Protein 5TZP (pdb70)

Sequence (160 aa):
MKDETYYIALNMIQNYIIEYNTNKPRKSFVIDSSISYDVLKAACKSVIKTNYNEFDIIISRNIDFNVIVTQVLEDKINWGRIITIIAFCAYYSSKKKVKKQDTSPQYYDGIIISEAITDAILSKYRSWFIDQDYWNGIRIYKNISSAIQVGHHQLLALIGDEFNRAY

Secondary structure (DSSP, 8-state):
--SHHHHHHHHHHHHHHHHHHH----GGGSS-HHHHHHHHHHHHHHHHHHHHHHHHHHTSS--HHHHHHHHTSS---HHHHHHHHHHHHHHHHHH--SSS----HHHHHHHHHHHHHHHHHHHHHHTTGGGGGGGG--/--TTS-HHHHHHHHHHHHHHH-

Foldseek 3Di:
DCDPLLCLQLQLLLLLLVCLQPVDDRLVVHDCSLLSVLLNVLLVVLCVVCVVVLVVVLVDPDDLLVVLLVLLVPHDDLNSLSNSSSSLSSQLNVPQDPPDRGSPSPVSSSSNSCSCCVPPVVVCVVCVHSVVSCVSVD/DDPPQDPVNVVVVV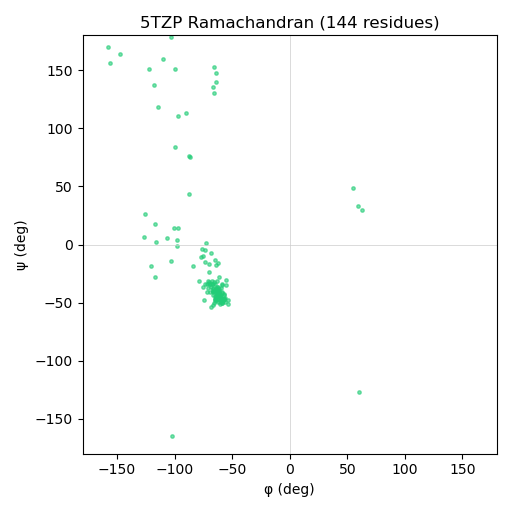VVVVVVVD

Organism: Fowlpox virus (strain NVSL) (NCBI:txid928301)

Radius of gyration: 14.65 Å; Cα contacts (8 Å, |Δi|>4): 174; chains: 2; bounding box: 41×35×42 Å

GO terms:
  GO:0033650 host cell mitochondrion (C, EXP)

Structure (mmCIF, N/CA/C/O backbone):
data_5TZP
#
_entry.id   5TZP
#
_cell.length_a   47.848
_cell.length_b   47.848
_cell.length_c   74.303
_cell.angle_alpha   90.00
_cell.angle_beta   90.00
_cell.angle_gamma   90.00
#
_symmetry.space_group_name_H-M   'P 43'
#
loop_
_entity.id
_entity.type
_entity.pdbx_description
1 polymer 'Bcl-2-like protein FPV039'
2 polymer Bik
3 non-polymer 1,2-ETHANEDIOL
4 non-polymer 'SULFATE ION'
5 water water
#
loop_
_atom_site.group_PDB
_atom_site.id
_atom_site.type_symbol
_atom_site.label_atom_id
_atom_site.label_alt_id
_atom_site.label_comp_id
_atom_site.label_asym_id
_atom_site.label_entity_id
_atom_site.label_seq_id
_atom_site.pdbx_PDB_ins_code
_atom_site.Cartn_x
_atom_site.Cartn_y
_atom_site.Cartn_z
_atom_site.occupancy
_atom_site.B_iso_or_equiv
_atom_site.auth_seq_id
_atom_site.auth_comp_id
_atom_site.auth_asym_id
_atom_site.auth_atom_id
_atom_site.pdbx_PDB_model_num
ATOM 1 N N . MET A 1 11 ? 5.795 5.202 3.156 1.00 52.77 6 MET A N 1
ATOM 2 C CA . MET A 1 11 ? 5.127 4.483 2.061 1.00 50.91 6 MET A CA 1
ATOM 3 C C . MET A 1 11 ? 3.999 5.267 1.378 1.00 46.55 6 MET A C 1
ATOM 4 O O . MET A 1 11 ? 3.638 6.403 1.780 1.00 47.53 6 MET A O 1
ATOM 17 N N . LYS A 1 12 ? 3.447 4.655 0.326 1.00 47.80 7 LYS A N 1
ATOM 18 C CA . LYS A 1 12 ? 2.380 5.278 -0.463 1.00 42.34 7 LYS A CA 1
ATOM 19 C C . LYS A 1 12 ? 1.033 4.927 0.182 1.00 36.61 7 LYS A C 1
ATOM 20 O O . LYS A 1 12 ? 0.277 4.067 -0.275 1.00 47.14 7 LYS A O 1
ATOM 39 N N . ASP A 1 13 ? 0.749 5.602 1.293 1.00 28.93 8 ASP A N 1
ATOM 40 C CA . ASP A 1 13 ? -0.482 5.439 2.031 1.00 26.26 8 ASP A CA 1
ATOM 41 C C . ASP A 1 13 ? -1.422 6.611 1.716 1.00 28.43 8 ASP A C 1
ATOM 42 O O . ASP A 1 13 ? -1.244 7.324 0.715 1.00 23.73 8 ASP A O 1
ATOM 51 N N . GLU A 1 14 ? -2.466 6.780 2.535 1.00 22.47 9 GLU A N 1
ATOM 52 C CA . GLU A 1 14 ? -3.455 7.801 2.282 1.00 21.03 9 GLU A CA 1
ATOM 53 C C . GLU A 1 14 ? -2.822 9.177 2.340 1.00 20.12 9 GLU A C 1
ATOM 54 O O . GLU A 1 14 ? -3.141 10.044 1.547 1.00 20.40 9 GLU A O 1
ATOM 66 N N . THR A 1 15 ? -1.952 9.391 3.305 1.00 19.96 10 THR A N 1
ATOM 67 C CA . THR A 1 15 ? -1.299 10.680 3.439 1.00 17.76 10 THR A CA 1
ATOM 68 C C . THR A 1 15 ? -0.500 11.005 2.180 1.00 16.03 10 THR A C 1
ATOM 69 O O . THR A 1 15 ? -0.528 12.124 1.671 1.00 15.07 10 THR A O 1
ATOM 80 N N . TYR A 1 16 ? 0.263 10.015 1.689 1.00 17.31 11 TYR A N 1
ATOM 81 C CA . TYR A 1 16 ? 1.004 10.195 0.458 1.00 15.86 11 TYR A CA 1
ATOM 82 C C . TYR A 1 16 ? 0.114 10.645 -0.675 1.00 14.89 11 TYR A C 1
ATOM 83 O O . TYR A 1 16 ? 0.456 11.587 -1.399 1.00 13.90 11 TYR A O 1
ATOM 101 N N . TYR A 1 17 ? -1.045 9.988 -0.879 1.00 17.13 12 TYR A N 1
ATOM 102 C CA . TYR A 1 17 ? -1.925 10.380 -1.979 1.00 15.15 12 TYR A CA 1
ATOM 103 C C . TYR A 1 17 ? -2.608 11.689 -1.745 1.00 14.96 12 TYR A C 1
ATOM 104 O O . TYR A 1 17 ? -2.831 12.410 -2.694 1.00 15.16 12 TYR A O 1
ATOM 122 N N . ILE A 1 18 ? -2.901 12.043 -0.491 1.00 14.02 13 ILE A N 1
ATOM 123 C CA . ILE A 1 18 ? -3.463 13.378 -0.222 1.00 13.24 13 ILE A CA 1
ATOM 124 C C . ILE A 1 18 ? -2.482 14.469 -0.660 1.00 11.88 13 ILE A C 1
ATOM 125 O O . ILE A 1 18 ? -2.839 15.466 -1.319 1.00 11.41 13 ILE A O 1
ATOM 141 N N . ALA A 1 19 ? -1.193 14.254 -0.376 1.00 12.70 14 ALA A N 1
ATOM 142 C CA . ALA A 1 19 ? -0.175 15.207 -0.845 1.00 10.89 14 ALA A CA 1
ATOM 143 C C . ALA A 1 19 ? -0.022 15.183 -2.362 1.00 12.06 14 ALA A C 1
ATOM 144 O O . ALA A 1 19 ? -0.065 16.217 -3.038 1.00 11.48 14 ALA A O 1
ATOM 151 N N . LEU A 1 20 ? 0.222 13.988 -2.910 1.00 12.35 15 LEU A N 1
ATOM 152 C CA . LEU A 1 20 ? 0.517 13.858 -4.337 1.00 12.78 15 LEU A CA 1
ATOM 153 C C . LEU A 1 20 ? -0.617 14.379 -5.191 1.00 11.17 15 LEU A C 1
ATOM 154 O O . LEU A 1 20 ? -0.393 15.056 -6.162 1.00 11.86 15 LEU A O 1
ATOM 170 N N . ASN A 1 21 ? -1.857 14.001 -4.870 1.00 11.14 16 ASN A N 1
ATOM 171 C CA . ASN A 1 21 ? -2.980 14.348 -5.748 1.00 14.28 16 ASN A CA 1
ATOM 172 C C . ASN A 1 21 ? -3.173 15.863 -5.854 1.00 11.11 16 ASN A C 1
ATOM 173 O O . ASN A 1 21 ? -3.512 16.366 -6.905 1.00 12.37 16 ASN A O 1
ATOM 184 N N . MET A 1 22 ? -2.959 16.605 -4.759 1.00 10.72 17 MET A N 1
ATOM 185 C CA . MET A 1 22 ? -3.042 18.058 -4.800 1.00 10.16 17 MET A CA 1
ATOM 186 C C . MET A 1 22 ? -1.951 18.649 -5.662 1.00 10.94 17 MET A C 1
ATOM 187 O O . MET A 1 22 ? -2.205 19.461 -6.551 1.00 10.37 17 MET A O 1
ATOM 201 N N . ILE A 1 23 ? -0.710 18.240 -5.424 1.00 10.05 18 ILE A N 1
ATOM 202 C CA . ILE A 1 23 ? 0.425 18.795 -6.151 1.00 9.82 18 ILE A CA 1
ATOM 203 C C . ILE A 1 23 ? 0.319 18.494 -7.645 1.00 9.43 18 ILE A C 1
ATOM 204 O O . ILE A 1 23 ? 0.492 19.380 -8.502 1.00 10.60 18 ILE A O 1
ATOM 220 N N . GLN A 1 24 ? 0.076 17.232 -7.986 1.00 10.12 19 GLN A N 1
ATOM 221 C CA . GLN A 1 24 ? 0.062 16.832 -9.396 1.00 9.88 19 GLN A CA 1
ATOM 222 C C . GLN A 1 24 ? -1.094 17.472 -10.147 1.00 10.22 19 GLN A C 1
ATOM 223 O O . GLN A 1 24 ? -0.919 17.965 -11.264 1.00 10.76 19 GLN A O 1
ATOM 237 N N . ASN A 1 25 ? -2.290 17.574 -9.529 1.00 10.98 20 ASN A N 1
ATOM 238 C CA . ASN A 1 25 ? -3.392 18.280 -10.202 1.00 11.90 20 ASN A CA 1
ATOM 239 C C . ASN A 1 25 ? -3.036 19.742 -10.441 1.00 10.70 20 ASN A C 1
ATOM 240 O O . ASN A 1 25 ? -3.368 20.263 -11.513 1.00 11.05 20 ASN A O 1
ATOM 251 N N . TYR A 1 26 ? -2.393 20.440 -9.486 1.00 10.18 21 TYR A N 1
ATOM 252 C CA . TYR A 1 26 ? -2.006 21.832 -9.725 1.00 9.73 21 TYR A CA 1
ATOM 253 C C . TYR A 1 26 ? -1.043 21.910 -10.908 1.00 9.65 21 TYR A C 1
ATOM 254 O O . TYR A 1 26 ? -1.198 22.747 -11.805 1.00 9.98 21 TYR A O 1
ATOM 272 N N . ILE A 1 27 ? -0.027 21.043 -10.945 1.00 8.66 22 ILE A N 1
ATOM 273 C CA . ILE A 1 27 ? 0.961 21.118 -12.019 1.00 9.58 22 ILE A CA 1
ATOM 274 C C . ILE A 1 27 ? 0.281 20.827 -13.355 1.00 10.66 22 ILE A C 1
ATOM 275 O O . ILE A 1 27 ? 0.545 21.493 -14.374 1.00 10.45 22 ILE A O 1
ATOM 291 N N . ILE A 1 28 ? -0.664 19.883 -13.398 1.00 10.78 23 ILE A N 1
ATOM 292 C CA . ILE A 1 28 ? -1.447 19.644 -14.624 1.00 10.77 23 ILE A CA 1
ATOM 293 C C . ILE A 1 28 ? -2.221 20.902 -15.030 1.00 11.28 23 ILE A C 1
ATOM 294 O O . ILE A 1 28 ? -2.224 21.266 -16.213 1.00 11.95 23 ILE A O 1
ATOM 310 N N . GLU A 1 29 ? -2.887 21.549 -14.088 1.00 10.46 24 GLU A N 1
ATOM 311 C CA . GLU A 1 29 ? -3.622 22.764 -14.416 1.00 10.71 24 GLU A CA 1
ATOM 312 C C . GLU A 1 29 ? -2.691 23.846 -14.981 1.00 10.19 24 GLU A C 1
ATOM 313 O O . GLU A 1 29 ? -2.997 24.518 -15.984 1.00 11.15 24 GLU A O 1
ATOM 325 N N . TYR A 1 30 ? -1.557 24.043 -14.337 1.00 10.73 25 TYR A N 1
ATOM 326 C CA . TYR A 1 30 ? -0.608 25.069 -14.759 1.00 10.15 25 TYR A CA 1
ATOM 327 C C . TYR A 1 30 ? -0.160 24.806 -16.185 1.00 11.90 25 TYR A C 1
ATOM 328 O O . TYR A 1 30 ? -0.044 25.732 -16.998 1.00 11.74 25 TYR A O 1
ATOM 346 N N . ASN A 1 31 ? 0.108 23.536 -16.524 1.00 11.45 26 ASN A N 1
ATOM 347 C CA . ASN A 1 31 ? 0.621 23.188 -17.844 1.00 12.84 26 ASN A CA 1
ATOM 348 C C . ASN A 1 31 ? -0.428 23.241 -18.905 1.00 13.87 26 ASN A C 1
ATOM 349 O O . ASN A 1 31 ? -0.148 23.585 -20.105 1.00 18.87 26 ASN A O 1
ATOM 360 N N . THR A 1 32 ? -1.646 22.846 -18.593 1.00 13.69 27 THR A N 1
ATOM 361 C CA . THR A 1 32 ? -2.671 22.651 -19.611 1.00 14.16 27 THR A CA 1
ATOM 362 C C . THR A 1 32 ? -3.717 23.752 -19.701 1.00 15.19 27 THR A C 1
ATOM 363 O O . THR A 1 32 ? -4.519 23.732 -20.654 1.00 17.23 27 THR A O 1
ATOM 374 N N . ASN A 1 33 ? -3.790 24.624 -18.674 1.00 14.38 28 ASN A N 1
ATOM 375 C CA . ASN A 1 33 ? -4.809 25.672 -18.598 1.00 15.79 28 ASN A CA 1
ATOM 376 C C . ASN A 1 33 ? -6.208 25.114 -18.597 1.00 20.84 28 ASN A C 1
ATOM 377 O O . ASN A 1 33 ? -7.152 25.725 -19.145 1.00 22.79 28 ASN A O 1
ATOM 388 N N . LYS A 1 34 ? -6.378 23.947 -18.004 1.00 17.69 29 LYS A N 1
ATOM 389 C CA . LYS A 1 34 ? -7.665 23.356 -17.776 1.00 19.92 29 LYS A CA 1
ATOM 390 C C . LYS A 1 34 ? -7.890 23.207 -16.278 1.00 19.90 29 LYS A C 1
ATOM 391 O O . LYS A 1 34 ? -6.949 22.906 -15.525 1.00 17.81 29 LYS A O 1
ATOM 410 N N . PRO A 1 35 ? -9.078 23.530 -15.788 1.00 18.27 30 PRO A N 1
ATOM 411 C CA . PRO A 1 35 ? -9.328 23.524 -14.351 1.00 16.98 30 PRO A CA 1
ATOM 412 C C . PRO A 1 35 ? -9.235 22.123 -13.767 1.00 16.91 30 PRO A C 1
ATOM 413 O O . PRO A 1 35 ? -9.858 21.179 -14.268 1.00 19.66 30 PRO A O 1
ATOM 424 N N . ARG A 1 36 ? -8.463 21.993 -12.685 1.00 15.14 31 ARG A N 1
ATOM 425 C CA . ARG A 1 36 ? -8.330 20.686 -12.056 1.00 14.70 31 ARG A CA 1
ATOM 426 C C . ARG A 1 36 ? -8.891 20.638 -10.643 1.00 15.25 31 ARG A C 1
ATOM 427 O O . ARG A 1 36 ? -8.791 19.595 -9.988 1.00 18.12 31 ARG A O 1
ATOM 448 N N . LYS A 1 37 ? -9.486 21.737 -10.117 1.00 16.43 32 LYS A N 1
ATOM 449 C CA . LYS A 1 37 ? -10.035 21.732 -8.753 1.00 16.64 32 LYS A CA 1
ATOM 450 C C . LYS A 1 37 ? -11.048 20.611 -8.520 1.00 18.50 32 LYS A C 1
ATOM 451 O O . LYS A 1 37 ? -11.120 20.128 -7.396 1.00 21.44 32 LYS A O 1
ATOM 470 N N . SER A 1 38 ? -11.785 20.178 -9.509 1.00 18.89 33 SER A N 1
ATOM 471 C CA . SER A 1 38 ? -12.773 19.123 -9.256 1.00 19.15 33 SER A CA 1
ATOM 472 C C . SER A 1 38 ? -12.174 17.740 -9.112 1.00 22.10 33 SER A C 1
ATOM 473 O O . SER A 1 38 ? -12.903 16.788 -8.694 1.00 21.96 33 SER A O 1
ATOM 481 N N . PHE A 1 39 ? -10.879 17.604 -9.306 1.00 18.90 34 PHE A N 1
ATOM 482 C CA . PHE A 1 39 ? -10.238 16.326 -9.171 1.00 15.65 34 PHE A CA 1
ATOM 483 C C . PHE A 1 39 ? -9.579 16.139 -7.839 1.00 17.23 34 PHE A C 1
ATOM 484 O O . PHE A 1 39 ? -8.981 15.091 -7.604 1.00 20.03 34 PHE A O 1
ATOM 501 N N . VAL A 1 40 ? -9.622 17.127 -6.972 1.00 14.69 35 VAL A N 1
ATOM 502 C CA . VAL A 1 40 ? -9.044 17.036 -5.622 1.00 13.68 35 VAL A CA 1
ATOM 503 C C . VAL A 1 40 ? -10.141 17.009 -4.572 1.00 18.27 35 VAL A C 1
ATOM 504 O O . VAL A 1 40 ? -11.252 17.423 -4.821 1.00 21.49 35 VAL A O 1
ATOM 517 N N . ILE A 1 41 ? -9.809 16.510 -3.378 1.00 17.25 36 ILE A N 1
ATOM 518 C CA . ILE A 1 41 ? -10.799 16.479 -2.317 1.00 17.90 36 ILE A CA 1
ATOM 519 C C . ILE A 1 41 ? -11.024 17.893 -1.750 1.00 15.02 36 ILE A C 1
ATOM 520 O O . ILE A 1 41 ? -12.160 18.335 -1.560 1.00 19.76 36 ILE A O 1
ATOM 536 N N . ASP A 1 42 ? -9.937 18.616 -1.453 1.00 14.31 37 ASP A N 1
ATOM 537 C CA . ASP A 1 42 ? -9.977 19.879 -0.724 1.00 13.62 37 ASP A CA 1
ATOM 538 C C . ASP A 1 42 ? -9.880 21.033 -1.720 1.00 10.97 37 ASP A C 1
ATOM 539 O O . ASP A 1 42 ? -8.806 21.601 -1.976 1.00 11.24 37 ASP A O 1
ATOM 548 N N . SER A 1 43 ? -11.040 21.390 -2.284 1.00 12.82 38 SER A N 1
ATOM 549 C CA A SER A 1 43 ? -11.064 22.424 -3.324 0.50 13.14 38 SER A CA 1
ATOM 550 C CA B SER A 1 43 ? -11.034 22.418 -3.329 0.50 13.70 38 SER A CA 1
ATOM 551 C C . SER A 1 43 ? -10.743 23.817 -2.775 1.00 11.71 38 SER A C 1
ATOM 552 O O . SER A 1 43 ? -10.132 24.612 -3.469 1.00 11.69 38 SER A O 1
ATOM 564 N N . ILE A 1 44 ? -11.140 24.104 -1.552 1.00 11.79 39 ILE A N 1
ATOM 565 C CA . ILE A 1 44 ? -10.841 25.409 -0.966 1.00 11.89 39 ILE A CA 1
ATOM 566 C C . ILE A 1 44 ? -9.347 25.566 -0.830 1.00 10.62 39 ILE A C 1
ATOM 567 O O . ILE A 1 44 ? -8.781 26.583 -1.252 1.00 11.19 39 ILE A O 1
ATOM 583 N N . SER A 1 45 ? -8.668 24.553 -0.314 1.00 10.14 40 SER A N 1
ATOM 584 C CA . SER A 1 45 ? -7.229 24.680 -0.183 1.00 9.87 40 SER A CA 1
ATOM 585 C C . SER A 1 45 ? -6.515 24.661 -1.539 1.00 9.29 40 SER A C 1
ATOM 586 O O . SER A 1 45 ? -5.500 25.356 -1.682 1.00 8.95 40 SER A O 1
ATOM 594 N N . TYR A 1 46 ? -7.062 23.919 -2.505 1.00 8.91 41 TYR A N 1
ATOM 595 C CA . TYR A 1 46 ? -6.513 23.954 -3.874 1.00 9.41 41 TYR A CA 1
ATOM 596 C C . TYR A 1 46 ? -6.550 25.368 -4.385 1.00 8.75 41 TYR A C 1
ATOM 597 O O . TYR A 1 46 ? -5.557 25.839 -4.981 1.00 9.34 41 TYR A O 1
ATOM 615 N N . ASP A 1 47 ? -7.663 26.072 -4.231 1.00 9.42 42 ASP A N 1
ATOM 616 C CA . ASP A 1 47 ? -7.745 27.432 -4.763 1.00 11.26 42 ASP A CA 1
ATOM 617 C C . ASP A 1 47 ? -6.769 28.348 -4.063 1.00 9.91 42 ASP A C 1
ATOM 618 O O . ASP A 1 47 ? -6.188 29.233 -4.699 1.00 10.08 42 ASP A O 1
ATOM 627 N N . VAL A 1 48 ? -6.527 28.130 -2.768 1.00 9.51 43 VAL A N 1
ATOM 628 C CA . VAL A 1 48 ? -5.493 28.913 -2.078 1.00 9.73 43 VAL A CA 1
ATOM 629 C C . VAL A 1 48 ? -4.105 28.627 -2.654 1.00 8.40 43 VAL A C 1
ATOM 630 O O . VAL A 1 48 ? -3.324 29.558 -2.913 1.00 9.59 43 VAL A O 1
ATOM 643 N N . LEU A 1 49 ? -3.776 27.349 -2.819 1.00 8.20 44 LEU A N 1
ATOM 644 C CA . LEU A 1 49 ? -2.510 26.947 -3.428 1.00 8.69 44 LEU A CA 1
ATOM 645 C C . LEU A 1 49 ? -2.335 27.613 -4.786 1.00 8.89 44 LEU A C 1
ATOM 646 O O . LEU A 1 49 ? -1.260 28.170 -5.097 1.00 9.52 44 LEU A O 1
ATOM 662 N N . LYS A 1 50 ? -3.337 27.506 -5.639 1.00 8.84 45 LYS A N 1
ATOM 663 C CA . LYS A 1 50 ? -3.253 28.034 -6.992 1.00 10.31 45 LYS A CA 1
ATOM 664 C C . LYS A 1 50 ? -2.987 29.519 -6.965 1.00 7.98 45 LYS A C 1
ATOM 665 O O . LYS A 1 50 ? -2.137 30.062 -7.692 1.00 10.81 45 LYS A O 1
ATOM 684 N N . ALA A 1 51 ? -3.723 30.268 -6.158 1.00 8.50 46 ALA A N 1
ATOM 685 C CA . ALA A 1 51 ? -3.547 31.740 -6.071 1.00 11.26 46 ALA A CA 1
ATOM 686 C C . ALA A 1 51 ? -2.159 32.111 -5.537 1.00 9.72 46 ALA A C 1
ATOM 687 O O . ALA A 1 51 ? -1.500 33.035 -6.040 1.00 10.17 46 ALA A O 1
ATOM 694 N N . ALA A 1 52 ? -1.672 31.344 -4.560 1.00 9.28 47 ALA A N 1
ATOM 695 C CA . ALA A 1 52 ? -0.379 31.645 -3.928 1.00 9.09 47 ALA A CA 1
ATOM 696 C C . ALA A 1 52 ? 0.736 31.318 -4.936 1.00 9.46 47 ALA A C 1
ATOM 697 O O . ALA A 1 52 ? 1.680 32.115 -5.081 1.00 9.70 47 ALA A O 1
ATOM 704 N N . CYS A 1 53 ? 0.631 30.217 -5.677 1.00 8.05 48 CYS A N 1
ATOM 705 C CA . CYS A 1 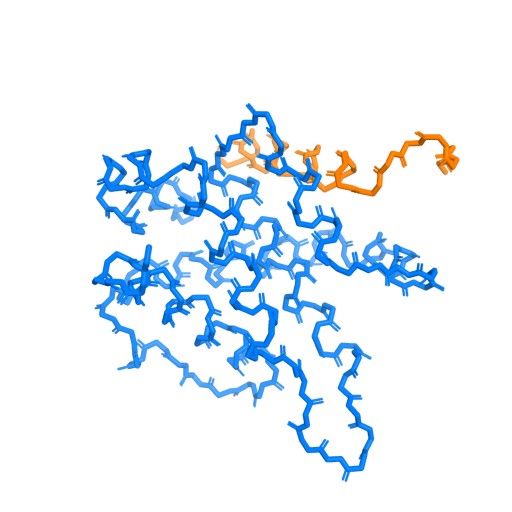53 ? 1.653 29.908 -6.678 1.00 8.70 48 CYS A CA 1
ATOM 706 C C . CYS A 1 53 ? 1.645 30.942 -7.767 1.00 9.82 48 CYS A C 1
ATOM 707 O O . CYS A 1 53 ? 2.720 31.336 -8.273 1.00 9.51 48 CYS A O 1
ATOM 715 N N . LYS A 1 54 ? 0.481 31.392 -8.201 1.00 8.66 49 LYS A N 1
ATOM 716 C CA . LYS A 1 54 ? 0.381 32.417 -9.222 1.00 10.07 49 LYS A CA 1
ATOM 717 C C . LYS A 1 54 ? 1.103 33.666 -8.743 1.00 12.35 49 LYS A C 1
ATOM 718 O O . LYS A 1 54 ? 1.864 34.293 -9.511 1.00 11.45 49 LYS A O 1
ATOM 737 N N . SER A 1 55 ? 0.956 34.027 -7.455 1.00 10.48 50 SER A N 1
ATOM 738 C CA . SER A 1 55 ? 1.628 35.200 -6.934 1.00 10.23 50 SER A CA 1
ATOM 739 C C . SER A 1 55 ? 3.139 35.023 -6.951 1.00 11.48 50 SER A C 1
ATOM 740 O O . SER A 1 55 ? 3.901 35.953 -7.338 1.00 12.14 50 SER A O 1
ATOM 748 N N . VAL A 1 56 ? 3.624 33.905 -6.494 1.00 9.59 51 VAL A N 1
ATOM 749 C CA . VAL A 1 56 ? 5.068 33.607 -6.481 1.00 10.85 51 VAL A CA 1
ATOM 750 C C . VAL A 1 56 ? 5.629 33.697 -7.886 1.00 9.41 51 VAL A C 1
ATOM 751 O O . VAL A 1 56 ? 6.684 34.294 -8.090 1.00 10.56 51 VAL A O 1
ATOM 764 N N . ILE A 1 57 ? 4.954 33.093 -8.855 1.00 9.73 52 ILE A N 1
ATOM 765 C CA . ILE A 1 57 ? 5.431 33.109 -10.243 1.00 10.08 52 ILE A CA 1
ATOM 766 C C . ILE A 1 57 ? 5.416 34.517 -10.783 1.00 11.22 52 ILE A C 1
ATOM 767 O O . ILE A 1 57 ? 6.405 34.951 -11.409 1.00 10.92 52 ILE A O 1
ATOM 783 N N . LYS A 1 58 ? 4.362 35.280 -10.556 1.00 10.36 53 LYS A N 1
ATOM 784 C CA . LYS A 1 58 ? 4.307 36.654 -11.097 1.00 11.67 53 LYS A CA 1
ATOM 785 C C . LYS A 1 58 ? 5.429 37.491 -10.519 1.00 12.16 53 LYS A C 1
ATOM 786 O O . LYS A 1 58 ? 5.956 38.392 -11.230 1.00 16.07 53 LYS A O 1
ATOM 805 N N . THR A 1 59 ? 5.781 37.289 -9.250 1.00 12.37 54 THR A N 1
ATOM 806 C CA . THR A 1 59 ? 6.770 38.107 -8.558 1.00 12.79 54 THR A CA 1
ATOM 807 C C . THR A 1 59 ? 8.184 37.693 -8.952 1.00 12.96 54 THR A C 1
ATOM 808 O O . THR A 1 59 ? 9.096 38.538 -8.935 1.00 16.29 54 THR A O 1
ATOM 819 N N . ASN A 1 60 ? 8.437 36.428 -9.265 1.00 9.47 55 ASN A N 1
ATOM 820 C CA . ASN A 1 60 ? 9.783 35.881 -9.322 1.00 9.82 55 ASN A CA 1
ATOM 821 C C . ASN A 1 60 ? 10.152 35.182 -10.594 1.00 8.89 55 ASN A C 1
ATOM 822 O O . ASN A 1 60 ? 11.248 34.649 -10.676 1.00 9.68 55 ASN A O 1
ATOM 833 N N . TYR A 1 61 ? 9.293 35.228 -11.617 1.00 9.57 56 TYR A N 1
ATOM 834 C CA . TYR A 1 61 ? 9.591 34.431 -12.812 1.00 8.61 56 TYR A CA 1
ATOM 835 C C . TYR A 1 61 ? 10.916 34.800 -13.453 1.00 8.12 56 TYR A C 1
ATOM 836 O O . TYR A 1 61 ? 11.575 33.903 -13.985 1.00 8.71 56 TYR A O 1
ATOM 854 N N . ASN A 1 62 ? 11.351 36.070 -13.421 1.00 8.63 57 ASN A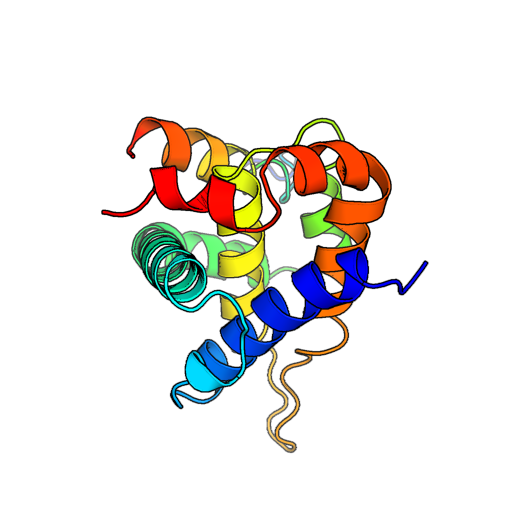 N 1
ATOM 855 C CA . ASN A 1 62 ? 12.640 36.389 -14.033 1.00 9.23 57 ASN A CA 1
ATOM 856 C C . ASN A 1 62 ? 13.808 35.750 -13.304 1.00 8.50 57 ASN A C 1
ATOM 857 O O . ASN A 1 62 ? 14.771 35.333 -13.915 1.00 9.81 57 ASN A O 1
ATOM 868 N N . GLU A 1 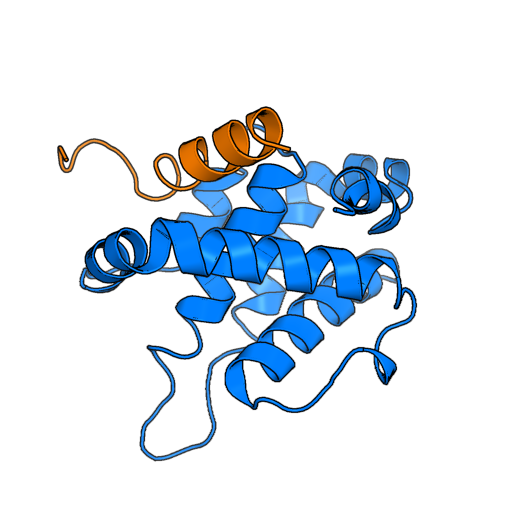63 ? 13.680 35.637 -11.985 1.00 9.22 58 GLU A N 1
ATOM 869 C CA . GLU A 1 63 ? 14.707 34.942 -11.224 1.00 10.63 58 GLU A CA 1
ATOM 870 C C . GLU A 1 63 ? 14.686 33.446 -11.519 1.00 9.10 58 GLU A C 1
ATOM 871 O O . GLU A 1 63 ? 15.732 32.810 -11.669 1.00 10.99 58 GLU A O 1
ATOM 883 N N . PHE A 1 64 ? 13.482 32.897 -11.611 1.00 9.55 59 PHE A N 1
ATOM 884 C CA . PHE A 1 64 ? 13.332 31.499 -11.952 1.00 10.81 59 PHE A CA 1
ATOM 885 C C . PHE A 1 64 ? 13.949 31.216 -13.309 1.00 10.48 59 PHE A C 1
ATOM 886 O O . PHE A 1 64 ? 14.572 30.152 -13.510 1.00 11.12 59 PHE A O 1
ATOM 903 N N . ASP A 1 65 ? 13.806 32.167 -14.254 1.00 9.84 60 ASP A N 1
ATOM 904 C CA . ASP A 1 65 ? 14.363 31.981 -15.561 1.00 11.12 60 ASP A CA 1
ATOM 905 C C . ASP A 1 65 ? 15.895 31.837 -15.504 1.00 11.30 60 ASP A C 1
ATOM 906 O O . ASP A 1 65 ? 16.512 30.997 -16.198 1.00 13.07 60 ASP A O 1
ATOM 915 N N . ILE A 1 66 ? 16.541 32.693 -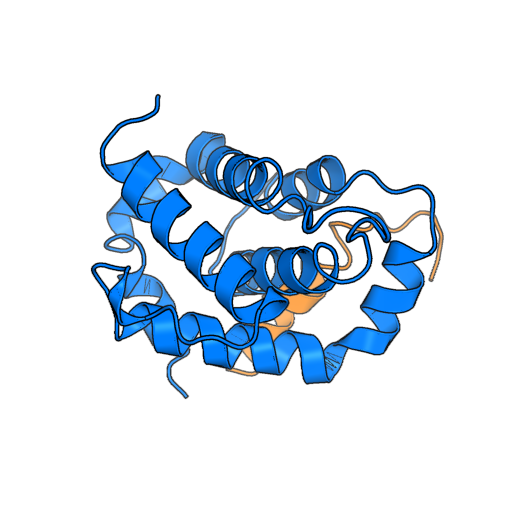14.707 1.00 10.89 61 ILE A N 1
ATOM 916 C CA . ILE A 1 66 ? 17.994 32.543 -14.580 1.00 11.90 61 ILE A CA 1
ATOM 917 C C . ILE A 1 66 ? 18.350 31.188 -13.944 1.00 12.95 61 ILE A C 1
ATOM 918 O O . ILE A 1 66 ? 19.229 30.480 -14.448 1.00 14.87 61 ILE A O 1
ATOM 934 N N . ILE A 1 67 ? 17.627 30.817 -12.900 1.00 12.58 62 ILE A N 1
ATOM 935 C CA . ILE A 1 67 ? 17.900 29.544 -12.207 1.00 12.24 62 ILE A CA 1
ATOM 936 C C . ILE A 1 67 ? 17.796 28.390 -13.196 1.00 12.31 62 ILE A C 1
ATOM 937 O O . ILE A 1 67 ? 18.658 27.504 -13.275 1.00 15.05 62 ILE A O 1
ATOM 953 N N . ILE A 1 68 ? 16.736 28.386 -13.992 1.00 12.63 63 ILE A N 1
ATOM 954 C CA . ILE A 1 68 ? 16.514 27.240 -14.881 1.00 13.86 63 ILE A CA 1
ATOM 955 C C . ILE A 1 68 ? 17.463 27.201 -16.078 1.00 18.87 63 ILE A C 1
ATOM 956 O O . ILE A 1 68 ? 17.515 26.131 -16.789 1.00 21.56 63 ILE A O 1
ATOM 972 N N . SER A 1 69 ? 18.150 28.316 -16.365 1.00 14.34 64 SER A N 1
ATOM 973 C CA . SER A 1 69 ? 19.086 28.303 -17.490 1.00 15.53 64 SER A CA 1
ATOM 974 C C . SER A 1 69 ? 20.380 27.523 -17.239 1.00 23.14 64 SER A C 1
ATOM 975 O O . SER A 1 69 ? 21.175 27.264 -18.170 1.00 19.29 64 SER A O 1
ATOM 983 N N . ARG A 1 70 ? 20.547 27.043 -16.051 1.00 19.28 65 ARG A N 1
ATOM 984 C CA . ARG A 1 70 ? 21.774 26.333 -15.676 1.00 18.91 65 ARG A CA 1
ATOM 985 C C . ARG A 1 70 ? 21.556 24.818 -15.642 1.00 30.58 65 ARG A C 1
ATOM 986 O O . ARG A 1 70 ? 20.484 24.288 -15.892 1.00 23.73 65 ARG A O 1
ATOM 1007 N N . ASN A 1 71 ? 22.618 24.073 -15.338 1.00 21.48 66 ASN A N 1
ATOM 1008 C CA . ASN A 1 71 ? 22.530 22.603 -15.462 1.00 19.46 66 ASN A CA 1
ATOM 1009 C C . ASN A 1 71 ? 21.962 21.980 -14.174 1.00 17.50 66 ASN A C 1
ATOM 1010 O O . ASN A 1 71 ? 22.722 21.498 -13.318 1.00 21.86 66 ASN A O 1
ATOM 1021 N N . ILE A 1 72 ? 20.757 22.122 -14.014 1.00 17.46 67 ILE A N 1
ATOM 1022 C CA . ILE A 1 72 ? 20.105 21.967 -12.668 1.00 22.52 67 ILE A CA 1
ATOM 1023 C C . ILE A 1 72 ? 19.466 20.582 -12.537 1.00 28.20 67 ILE A C 1
ATOM 1024 O O . ILE A 1 72 ? 19.056 19.932 -13.513 1.00 19.06 67 ILE A O 1
ATOM 1040 N N . ASP A 1 73 ? 19.391 20.082 -11.327 1.00 16.28 68 ASP A N 1
ATOM 1041 C CA . ASP A 1 73 ? 18.484 18.959 -11.040 1.00 15.23 68 ASP A CA 1
ATOM 1042 C C . ASP A 1 73 ? 17.417 19.459 -10.091 1.00 14.66 68 ASP A C 1
ATOM 1043 O O . ASP A 1 73 ? 17.682 19.841 -8.954 1.00 14.89 68 ASP A O 1
ATOM 1052 N N . PHE A 1 74 ? 16.161 19.421 -10.546 1.00 14.00 69 PHE A N 1
ATOM 1053 C CA . PHE A 1 74 ? 15.098 19.966 -9.763 1.00 13.50 69 PHE A CA 1
ATOM 1054 C C . PHE A 1 74 ? 14.946 19.263 -8.430 1.00 13.47 69 PHE A C 1
ATOM 1055 O O . PHE A 1 74 ? 14.569 19.892 -7.432 1.00 15.09 69 PHE A O 1
ATOM 1072 N N . ASN A 1 75 ? 15.313 17.981 -8.330 1.00 13.76 70 ASN A N 1
ATOM 1073 C CA . ASN A 1 75 ? 15.121 17.256 -7.087 1.00 14.66 70 ASN A CA 1
ATOM 1074 C C . ASN A 1 75 ? 16.135 17.717 -6.050 1.00 14.50 70 ASN A C 1
ATOM 1075 O O . ASN A 1 75 ? 15.829 17.765 -4.856 1.00 15.80 70 ASN A O 1
ATOM 1086 N N . VAL A 1 76 ? 17.315 18.064 -6.479 1.00 15.08 71 VAL A N 1
ATOM 1087 C CA . VAL A 1 76 ? 18.287 18.675 -5.548 1.00 15.84 71 VAL A CA 1
ATOM 1088 C C . VAL A 1 76 ? 17.774 20.005 -5.022 1.00 15.58 71 VAL A C 1
ATOM 1089 O O . VAL A 1 76 ? 17.864 20.258 -3.811 1.00 15.96 71 VAL A O 1
ATOM 1102 N N . ILE A 1 77 ? 17.174 20.812 -5.903 1.00 15.05 72 ILE A N 1
ATOM 1103 C CA . ILE A 1 77 ? 16.603 22.086 -5.466 1.00 14.92 72 ILE A CA 1
ATOM 1104 C C . ILE A 1 77 ? 15.540 21.853 -4.386 1.00 15.83 72 ILE A C 1
ATOM 1105 O O . ILE A 1 77 ? 15.569 22.460 -3.304 1.00 15.65 72 ILE A O 1
ATOM 1121 N N . VAL A 1 78 ? 14.605 20.935 -4.665 1.00 13.75 73 VAL A N 1
ATOM 1122 C CA . VAL A 1 78 ? 13.498 20.666 -3.731 1.00 13.86 73 VAL A CA 1
ATOM 1123 C C . VAL A 1 78 ? 14.031 20.199 -2.389 1.00 14.22 73 VAL A C 1
ATOM 1124 O O . VAL A 1 78 ? 13.643 20.688 -1.314 1.00 16.97 73 VAL A O 1
ATOM 1137 N N . THR A 1 79 ? 14.956 19.238 -2.398 1.00 14.44 74 THR A N 1
ATOM 1138 C CA . THR A 1 79 ? 15.474 18.719 -1.143 1.00 15.18 74 THR A CA 1
ATOM 1139 C C . THR A 1 79 ? 16.298 19.780 -0.401 1.00 16.97 74 THR A C 1
ATOM 1140 O O . THR A 1 79 ? 16.274 19.811 0.822 1.00 19.60 74 THR A O 1
ATOM 1151 N N . GLN A 1 80 ? 17.002 20.651 -1.122 1.00 16.22 75 GLN A N 1
ATOM 1152 C CA . GLN A 1 80 ? 17.713 21.729 -0.426 1.00 17.11 75 GLN A CA 1
ATOM 1153 C C . GLN A 1 80 ? 16.737 22.571 0.376 1.00 16.87 75 GLN A C 1
ATOM 1154 O O . GLN A 1 80 ? 17.045 22.901 1.558 1.00 18.39 75 GLN A O 1
ATOM 1168 N N . VAL A 1 81 ? 15.617 22.966 -0.228 1.00 15.85 76 VAL A N 1
ATOM 1169 C CA . VAL A 1 81 ? 14.699 23.871 0.473 1.00 15.68 76 VAL A CA 1
ATOM 1170 C C . VAL A 1 81 ? 14.262 23.253 1.795 1.00 17.88 76 VAL A C 1
ATOM 1171 O O . VAL A 1 81 ? 14.141 23.949 2.813 1.00 22.90 76 VAL A O 1
ATOM 1184 N N . LEU A 1 82 ? 13.957 21.959 1.786 1.00 17.84 77 LEU A N 1
ATOM 1185 C CA . LEU A 1 82 ? 13.386 21.245 2.933 1.00 17.00 77 LEU A CA 1
ATOM 1186 C C . LEU A 1 82 ? 14.383 20.495 3.783 1.00 22.27 77 LEU A C 1
ATOM 1187 O O . LEU A 1 82 ? 13.962 19.707 4.627 1.00 23.22 77 LEU A O 1
ATOM 1203 N N . GLU A 1 83 ? 15.692 20.735 3.648 1.00 19.35 78 GLU A N 1
ATOM 1204 C CA . GLU A 1 83 ? 16.629 19.911 4.377 1.00 21.47 78 GLU A CA 1
ATOM 1205 C C . GLU A 1 83 ? 16.483 20.044 5.878 1.00 27.38 78 GLU A C 1
ATOM 1206 O O . GLU A 1 83 ? 16.634 19.050 6.616 1.00 26.77 78 GLU A O 1
ATOM 1218 N N . ASP A 1 84 ? 16.233 21.270 6.366 1.00 21.78 79 ASP A N 1
ATOM 1219 C CA . ASP A 1 84 ? 16.258 21.557 7.802 1.00 22.65 79 ASP A CA 1
ATOM 1220 C C . ASP A 1 84 ? 14.940 22.006 8.369 1.00 23.10 79 ASP A C 1
ATOM 1221 O O . ASP A 1 84 ? 14.764 21.889 9.586 1.00 24.04 79 ASP A O 1
ATOM 1230 N N . LYS A 1 85 ? 14.084 22.628 7.574 1.00 19.70 80 LYS A N 1
ATOM 1231 C CA . LYS A 1 85 ? 12.792 23.031 8.091 1.00 19.90 80 LYS A CA 1
ATOM 1232 C C . LYS A 1 85 ? 11.772 23.181 6.988 1.00 19.25 80 LYS A C 1
ATOM 1233 O O . LYS A 1 85 ? 12.112 23.371 5.805 1.00 20.38 80 LYS A O 1
ATOM 1252 N N . ILE A 1 86 ? 10.496 23.060 7.368 1.00 16.77 81 ILE A N 1
ATOM 1253 C CA . ILE A 1 86 ? 9.395 23.230 6.444 1.00 14.54 81 ILE A CA 1
ATOM 1254 C C . ILE A 1 86 ? 8.482 24.348 6.963 1.00 14.48 81 ILE A C 1
ATOM 1255 O O . ILE A 1 86 ? 8.380 24.589 8.192 1.00 17.12 81 ILE A O 1
ATOM 1271 N N . ASN A 1 87 ? 7.812 25.048 6.044 1.00 13.90 82 ASN A N 1
ATOM 1272 C CA . ASN A 1 87 ? 6.706 25.946 6.337 1.00 13.73 82 ASN A CA 1
ATOM 1273 C C . ASN A 1 87 ? 5.895 26.090 5.069 1.00 12.92 82 ASN A C 1
ATOM 1274 O O . ASN A 1 87 ? 6.318 25.621 4.006 1.00 12.61 82 ASN A O 1
ATOM 1285 N N . TRP A 1 88 ? 4.726 26.694 5.145 1.00 11.07 83 TRP A N 1
ATOM 1286 C CA . TRP A 1 88 ? 3.858 26.754 3.995 1.00 11.17 83 TRP A CA 1
ATOM 1287 C C . TRP A 1 88 ? 4.413 27.650 2.910 1.00 10.34 83 TRP A C 1
ATOM 1288 O O . TRP A 1 88 ? 4.231 27.346 1.710 1.00 10.36 83 TRP A O 1
ATOM 1309 N N . GLY A 1 89 ? 5.115 28.734 3.217 1.00 10.84 84 GLY A N 1
ATOM 1310 C CA . GLY A 1 89 ? 5.724 29.530 2.158 1.00 10.92 84 GLY A CA 1
ATOM 1311 C C . GLY A 1 89 ? 6.736 28.751 1.349 1.00 9.68 84 GLY A C 1
ATOM 1312 O O . GLY A 1 89 ? 6.841 28.948 0.141 1.00 9.84 84 GLY A O 1
ATOM 1316 N N . ARG A 1 90 ? 7.519 27.925 2.021 1.00 9.62 85 ARG A N 1
ATOM 1317 C CA . ARG A 1 90 ? 8.494 27.061 1.371 1.00 10.20 85 ARG A CA 1
ATOM 1318 C C . ARG A 1 90 ? 7.797 26.065 0.445 1.00 11.03 85 ARG A C 1
ATOM 1319 O O . ARG A 1 90 ? 8.252 25.800 -0.682 1.00 9.25 85 ARG A O 1
ATOM 1340 N N . ILE A 1 91 ? 6.742 25.426 0.953 1.00 9.87 86 ILE A N 1
ATOM 1341 C CA . ILE A 1 91 ? 5.957 24.458 0.156 1.00 8.48 86 ILE A CA 1
ATOM 1342 C C . ILE A 1 91 ? 5.401 25.146 -1.065 1.00 8.36 86 ILE A C 1
ATOM 1343 O O . ILE A 1 91 ? 5.502 24.624 -2.183 1.00 8.60 86 ILE A O 1
ATOM 1359 N N . ILE A 1 92 ? 4.783 26.296 -0.891 1.00 8.62 87 ILE A N 1
ATOM 1360 C CA . ILE A 1 92 ? 4.194 27.037 -2.006 1.00 7.52 87 ILE A CA 1
ATOM 1361 C C . ILE A 1 92 ? 5.277 27.397 -2.999 1.00 8.92 87 ILE A C 1
ATOM 1362 O O . ILE A 1 92 ? 5.088 27.251 -4.224 1.00 8.26 87 ILE A O 1
ATOM 1378 N N . THR A 1 93 ? 6.428 27.855 -2.529 1.00 7.83 88 THR A N 1
ATOM 1379 C CA . THR A 1 93 ? 7.478 28.272 -3.440 1.00 7.22 88 THR A CA 1
ATOM 1380 C C . THR A 1 93 ? 8.031 27.083 -4.224 1.00 8.50 88 THR A C 1
ATOM 1381 O O . THR A 1 93 ? 8.273 27.187 -5.431 1.00 8.40 88 THR A O 1
ATOM 1392 N N . ILE A 1 94 ? 8.226 25.937 -3.581 1.00 8.46 89 ILE A N 1
ATOM 1393 C CA . ILE A 1 94 ? 8.646 24.701 -4.247 1.00 9.86 89 ILE A CA 1
ATOM 1394 C C . ILE A 1 94 ? 7.661 24.326 -5.328 1.00 8.88 89 ILE A C 1
ATOM 1395 O O . ILE A 1 94 ? 8.072 24.023 -6.465 1.00 8.37 89 ILE A O 1
ATOM 1411 N N . ILE A 1 95 ? 6.360 24.316 -5.026 1.00 8.03 90 ILE A N 1
ATOM 1412 C CA . ILE A 1 95 ? 5.367 23.913 -5.997 1.00 7.94 90 ILE A CA 1
ATOM 1413 C C . ILE A 1 95 ? 5.312 24.907 -7.127 1.00 9.21 90 ILE A C 1
ATOM 1414 O O . ILE A 1 95 ? 5.239 24.532 -8.307 1.00 8.60 90 ILE A O 1
ATOM 1430 N N . ALA A 1 96 ? 5.340 26.189 -6.810 1.00 7.60 91 ALA A N 1
ATOM 1431 C CA . ALA A 1 96 ? 5.305 27.239 -7.845 1.00 7.78 91 ALA A CA 1
ATOM 1432 C C . ALA A 1 96 ? 6.514 27.127 -8.787 1.00 8.01 91 ALA A C 1
ATOM 1433 O O . ALA A 1 96 ? 6.351 27.143 -10.019 1.00 8.41 91 ALA A O 1
ATOM 1440 N N . PHE A 1 97 ? 7.698 27.054 -8.228 1.00 8.26 92 PHE A N 1
ATOM 1441 C CA . PHE A 1 97 ? 8.919 26.885 -9.018 1.00 7.45 92 PHE A CA 1
ATOM 1442 C C . PHE A 1 97 ? 8.812 25.643 -9.894 1.00 7.80 92 PHE A C 1
ATOM 1443 O O . PHE A 1 97 ? 9.153 25.686 -11.070 1.00 8.34 92 PHE A O 1
ATOM 1460 N N . CYS A 1 98 ? 8.425 24.529 -9.309 1.00 7.72 93 CYS A N 1
ATOM 1461 C CA . CYS A 1 98 ? 8.400 23.272 -10.034 1.00 8.91 93 CYS A CA 1
ATOM 1462 C C . CYS A 1 98 ? 7.329 23.273 -11.108 1.00 8.24 93 CYS A C 1
ATOM 1463 O O . CYS A 1 98 ? 7.563 22.664 -12.185 1.00 9.63 93 CYS A O 1
ATOM 1471 N N . ALA A 1 99 ? 6.158 23.885 -10.885 1.00 8.37 94 ALA A N 1
ATOM 1472 C CA . ALA A 1 99 ? 5.178 24.050 -11.955 1.00 9.12 94 ALA A CA 1
ATOM 1473 C C . ALA A 1 99 ? 5.762 24.872 -13.095 1.00 7.84 94 ALA A C 1
ATOM 1474 O O . ALA A 1 99 ? 5.657 24.503 -14.278 1.00 9.86 94 ALA A O 1
ATOM 1481 N N . TYR A 1 100 ? 6.355 26.019 -12.760 1.00 8.34 95 TYR A N 1
ATOM 1482 C CA . TYR A 1 100 ? 6.953 26.890 -13.752 1.00 7.79 95 TYR A CA 1
ATOM 1483 C C . TYR A 1 100 ? 8.007 26.135 -14.565 1.00 9.15 95 TYR A C 1
ATOM 1484 O O . TYR A 1 100 ? 8.043 26.200 -15.815 1.00 9.89 95 TYR A O 1
ATOM 1502 N N . TYR A 1 101 ? 8.869 25.394 -13.862 1.00 8.60 96 TYR A N 1
ATOM 1503 C CA . TYR A 1 101 ? 9.917 24.577 -14.448 1.00 8.90 96 TYR A CA 1
ATOM 1504 C C . TYR A 1 101 ? 9.325 23.537 -15.391 1.00 8.43 96 TYR A C 1
ATOM 1505 O O . TYR A 1 101 ? 9.823 23.365 -16.526 1.00 9.99 96 TYR A O 1
ATOM 1523 N N . SER A 1 102 ? 8.325 22.804 -14.909 1.00 8.84 97 SER A N 1
ATOM 1524 C CA A SER A 1 102 ? 7.705 21.729 -15.714 0.50 7.81 97 SER A CA 1
ATOM 1525 C CA B SER A 1 102 ? 7.760 21.733 -15.729 0.50 9.52 97 SER A CA 1
ATOM 1526 C C . SER A 1 102 ? 7.274 22.234 -17.077 1.00 10.09 97 SER A C 1
ATOM 1527 O O . SER A 1 102 ? 7.503 21.576 -18.114 1.00 9.85 97 SER A O 1
ATOM 1539 N N . LYS A 1 103 ? 6.659 23.413 -17.125 1.00 9.88 98 LYS A N 1
ATOM 1540 C CA A LYS A 1 103 ? 6.199 23.945 -18.395 0.50 10.58 98 LYS A CA 1
ATOM 1541 C CA B LYS A 1 103 ? 6.198 23.945 -18.394 0.50 10.55 98 LYS A CA 1
ATOM 1542 C C . LYS A 1 103 ? 7.383 24.337 -19.267 1.00 12.91 98 LYS A C 1
ATOM 1543 O O . LYS A 1 103 ? 7.352 24.172 -20.486 1.00 14.15 98 LYS A O 1
ATOM 1577 N N . LYS A 1 104 ? 8.455 24.851 -18.681 1.00 10.75 99 LYS A N 1
ATOM 1578 C CA . LYS A 1 104 ? 9.613 25.237 -19.451 1.00 10.54 99 LYS A CA 1
ATOM 1579 C C . LYS A 1 104 ? 10.336 24.054 -20.066 1.00 12.27 99 LYS A C 1
ATOM 1580 O O . LYS A 1 104 ? 10.971 24.207 -21.117 1.00 13.97 99 LYS A O 1
ATOM 1599 N N . VAL A 1 105 ? 10.327 22.890 -19.421 1.00 9.90 100 VAL A N 1
ATOM 1600 C CA . VAL A 1 105 ? 11.068 21.714 -19.866 1.00 9.51 100 VAL A CA 1
ATOM 1601 C C . VAL A 1 105 ? 10.180 20.734 -20.644 1.00 10.53 100 VAL A C 1
ATOM 1602 O O . VAL A 1 105 ? 10.683 19.658 -21.028 1.00 11.07 100 VAL A O 1
ATOM 1615 N N . LYS A 1 106 ? 8.930 21.058 -20.905 1.00 9.79 101 LYS A N 1
ATOM 1616 C CA A LYS A 1 106 ? 8.078 20.201 -21.710 0.50 10.66 101 LYS A CA 1
ATOM 1617 C CA B LYS A 1 106 ? 8.069 20.211 -21.717 0.50 10.59 101 LYS A CA 1
ATOM 1618 C C . LYS A 1 106 ? 8.759 19.849 -23.026 1.00 10.05 101 LYS A C 1
ATOM 1619 O O . LYS A 1 106 ? 9.320 20.710 -23.719 1.00 11.15 101 LYS A O 1
ATOM 1653 N N . GLN A 1 107 ? 8.688 18.549 -23.388 1.00 10.01 102 GLN A N 1
ATOM 1654 C CA . GLN A 1 107 ? 9.230 18.109 -24.649 1.00 9.27 102 GLN A CA 1
ATOM 1655 C C . GLN A 1 107 ? 8.466 18.746 -25.801 1.00 10.40 102 GLN A C 1
ATOM 1656 O O . GLN A 1 107 ? 7.274 18.969 -25.733 1.00 11.02 102 GLN A O 1
ATOM 1670 N N . ASP A 1 108 ? 9.167 19.008 -26.896 1.00 8.78 103 ASP A N 1
ATOM 1671 C CA . ASP A 1 108 ? 8.478 19.507 -28.097 1.00 9.32 103 ASP A CA 1
ATOM 1672 C C . ASP A 1 108 ? 7.597 18.465 -28.764 1.00 9.73 103 ASP A C 1
ATOM 1673 O O . ASP A 1 108 ? 6.554 18.793 -29.316 1.00 10.57 103 ASP A O 1
ATOM 1682 N N . THR A 1 109 ? 7.975 17.209 -28.739 1.00 9.57 104 THR A N 1
ATOM 1683 C CA . THR A 1 109 ? 7.384 16.196 -29.583 1.00 10.08 104 THR A CA 1
ATOM 1684 C C . THR A 1 109 ? 6.458 15.248 -28.820 1.00 10.39 104 THR A C 1
ATOM 1685 O O . THR A 1 109 ? 5.955 14.296 -29.442 1.00 11.28 104 THR A O 1
ATOM 1696 N N . SER A 1 110 ? 6.211 15.517 -27.541 1.00 11.16 105 SER A N 1
ATOM 1697 C CA . SER A 1 110 ? 5.223 14.736 -26.798 1.00 11.28 105 SER A CA 1
ATOM 1698 C C . SER A 1 110 ? 4.600 15.660 -25.791 1.00 13.18 105 SER A C 1
ATOM 1699 O O . SER A 1 110 ? 5.195 16.662 -25.452 1.00 15.83 105 SER A O 1
ATOM 1707 N N . PRO A 1 111 ? 3.482 15.306 -25.232 1.00 17.09 106 PRO A N 1
ATOM 1708 C CA . PRO A 1 111 ? 2.919 16.189 -24.179 1.00 17.19 106 PRO A CA 1
ATOM 1709 C C . PRO A 1 111 ? 3.462 15.864 -22.811 1.00 16.60 106 PRO A C 1
ATOM 1710 O O . PRO A 1 111 ? 2.787 15.891 -21.815 1.00 18.49 106 PRO A O 1
ATOM 1721 N N . GLN A 1 112 ? 4.745 15.644 -22.717 1.00 19.24 107 GLN A N 1
ATOM 1722 C CA . GLN A 1 112 ? 5.437 15.256 -21.477 1.00 13.67 107 GLN A CA 1
ATOM 1723 C C . GLN A 1 112 ? 6.023 16.487 -20.843 1.00 11.84 107 GLN A C 1
ATOM 1724 O O . GLN A 1 112 ? 7.042 17.074 -21.298 1.00 12.96 107 GLN A O 1
ATOM 1738 N N . TYR A 1 113 ? 5.414 16.852 -19.696 1.00 11.23 108 TYR A N 1
ATOM 1739 C CA . TYR A 1 113 ? 5.926 17.931 -18.848 1.00 12.01 108 TYR A CA 1
ATOM 1740 C C . TYR A 1 113 ? 6.333 17.410 -17.491 1.00 13.03 108 TYR A C 1
ATOM 1741 O O . TYR A 1 113 ? 6.551 18.200 -16.554 1.00 13.27 108 TYR A O 1
ATOM 1759 N N . TYR A 1 114 ? 6.523 16.102 -17.365 1.00 10.71 109 TYR A N 1
ATOM 1760 C CA . TYR A 1 114 ? 7.177 15.533 -16.201 1.00 10.93 109 TYR A CA 1
ATOM 1761 C C . TYR A 1 114 ? 6.413 15.786 -14.920 1.00 9.36 109 TYR A C 1
ATOM 1762 O O . TYR A 1 114 ? 7.037 15.747 -13.816 1.00 10.00 109 TYR A O 1
ATOM 1780 N N . ASP A 1 115 ? 5.100 15.904 -15.000 1.00 10.87 110 ASP A N 1
ATOM 1781 C CA . ASP A 1 115 ? 4.335 16.082 -13.781 1.00 11.91 110 ASP A CA 1
ATOM 1782 C C . ASP A 1 115 ? 4.442 14.903 -12.837 1.00 10.11 110 ASP A C 1
ATOM 1783 O O . ASP A 1 115 ? 4.372 15.102 -11.614 1.00 11.63 110 ASP A O 1
ATOM 1792 N N . GLY A 1 116 ? 4.609 13.708 -13.331 1.00 12.88 111 GLY A N 1
ATOM 1793 C CA . GLY A 1 116 ? 4.737 12.575 -12.427 1.00 14.21 111 GLY A CA 1
ATOM 1794 C C . GLY A 1 116 ? 5.989 12.583 -11.577 1.00 12.12 111 GLY A C 1
ATOM 1795 O O . GLY A 1 116 ? 5.910 12.582 -10.358 1.00 12.67 111 GLY A O 1
ATOM 1799 N N A ILE A 1 117 ? 7.169 12.644 -12.209 0.62 11.72 112 ILE A N 1
ATOM 1800 N N B ILE A 1 117 ? 7.138 12.653 -12.208 0.38 11.43 112 ILE A N 1
ATOM 1801 C CA A ILE A 1 117 ? 8.416 12.653 -11.430 0.62 11.33 112 ILE A CA 1
ATOM 1802 C CA B ILE A 1 117 ? 8.346 12.629 -11.412 0.38 9.91 112 ILE A CA 1
ATOM 1803 C C A ILE A 1 117 ? 8.506 13.896 -10.552 0.62 11.87 112 ILE A C 1
ATOM 1804 C C B ILE A 1 117 ? 8.446 13.869 -10.534 0.38 11.40 112 ILE A C 1
ATOM 1805 O O A ILE A 1 117 ? 9.038 13.853 -9.436 0.62 11.86 112 ILE A O 1
ATOM 1806 O O B ILE A 1 117 ? 8.883 13.787 -9.379 0.38 11.18 112 ILE A O 1
ATOM 1837 N N . ILE A 1 118 ? 8.040 15.029 -11.064 1.00 8.79 113 ILE A N 1
ATOM 1838 C CA . ILE A 1 118 ? 8.155 16.276 -10.269 1.00 10.27 113 ILE A CA 1
ATOM 1839 C C . ILE A 1 118 ? 7.229 16.247 -9.070 1.00 8.77 113 ILE A C 1
ATOM 1840 O O . ILE A 1 118 ? 7.648 16.499 -7.959 1.00 10.35 113 ILE A O 1
ATOM 1856 N N . SER A 1 119 ? 6.005 15.828 -9.252 1.00 9.12 114 SER A N 1
ATOM 1857 C CA . SER A 1 119 ? 5.044 15.774 -8.140 1.00 10.96 114 SER A CA 1
ATOM 1858 C C . SER A 1 119 ? 5.446 14.737 -7.097 1.00 10.64 114 SER A C 1
ATOM 1859 O O . SER A 1 119 ? 5.345 14.956 -5.892 1.00 11.28 114 SER A O 1
ATOM 1867 N N . GLU A 1 120 ? 5.942 13.591 -7.555 1.00 11.03 115 GLU A N 1
ATOM 1868 C CA . GLU A 1 120 ? 6.412 12.555 -6.634 1.00 11.38 115 GLU A CA 1
ATOM 1869 C C . GLU A 1 120 ? 7.627 13.029 -5.854 1.00 12.90 115 GLU A C 1
ATOM 1870 O O . GLU A 1 120 ? 7.748 12.768 -4.633 1.00 13.35 115 GLU A O 1
ATOM 1882 N N . ALA A 1 121 ? 8.522 13.735 -6.505 1.00 11.99 116 ALA A N 1
ATOM 1883 C CA . ALA A 1 121 ? 9.720 14.247 -5.801 1.00 11.56 116 ALA A CA 1
ATOM 1884 C C . ALA A 1 121 ? 9.324 15.241 -4.706 1.00 10.73 116 ALA A C 1
ATOM 1885 O O . ALA A 1 121 ? 9.858 15.233 -3.605 1.00 11.89 116 ALA A O 1
ATOM 1892 N N . ILE A 1 122 ? 8.377 16.138 -5.004 1.00 10.94 117 ILE A N 1
ATOM 1893 C CA . ILE A 1 122 ? 7.952 17.108 -4.002 1.00 9.72 117 ILE A CA 1
ATOM 1894 C C . ILE A 1 122 ? 7.291 16.358 -2.842 1.00 10.95 117 ILE A C 1
ATOM 1895 O O . ILE A 1 122 ? 7.563 16.631 -1.655 1.00 10.96 117 ILE A O 1
ATOM 1911 N N . THR A 1 123 ? 6.388 15.415 -3.173 1.00 9.90 118 THR A N 1
ATOM 1912 C CA . THR A 1 123 ? 5.690 14.662 -2.131 1.00 11.01 118 THR A CA 1
ATOM 1913 C C . THR A 1 123 ? 6.692 13.949 -1.222 1.00 12.74 118 THR A C 1
ATOM 1914 O O . THR A 1 123 ? 6.591 13.977 -0.004 1.00 12.72 118 THR A O 1
ATOM 1925 N N . ASP A 1 124 ? 7.666 13.275 -1.819 1.00 13.69 119 ASP A N 1
ATOM 1926 C CA . ASP A 1 124 ? 8.664 12.512 -1.065 1.00 14.36 119 ASP A CA 1
ATOM 1927 C C . ASP A 1 124 ? 9.494 13.430 -0.195 1.00 13.59 119 ASP A C 1
ATOM 1928 O O . ASP A 1 124 ? 9.822 13.095 0.954 1.00 15.75 119 ASP A O 1
ATOM 1937 N N . ALA A 1 125 ? 9.848 14.611 -0.710 1.00 13.49 120 ALA A N 1
ATOM 1938 C CA . ALA A 1 125 ? 10.649 15.557 0.077 1.00 15.31 120 ALA A CA 1
ATOM 1939 C C . ALA A 1 125 ? 9.874 16.078 1.280 1.00 14.28 120 ALA A C 1
ATOM 1940 O O . ALA A 1 125 ? 10.460 16.285 2.360 1.00 16.77 120 ALA A O 1
ATOM 1947 N N . ILE A 1 126 ? 8.575 16.321 1.140 1.00 12.95 121 ILE A N 1
ATOM 1948 C CA . ILE A 1 126 ? 7.731 16.702 2.263 1.00 13.17 121 ILE A CA 1
ATOM 1949 C C . ILE A 1 126 ? 7.603 15.573 3.254 1.00 15.10 121 ILE A C 1
ATOM 1950 O O . ILE A 1 126 ? 7.864 15.734 4.480 1.00 14.98 121 ILE A O 1
ATOM 1966 N N . LEU A 1 127 ? 7.231 14.395 2.772 1.00 14.46 122 LEU A N 1
ATOM 1967 C CA . LEU A 1 127 ? 6.799 13.324 3.702 1.00 15.39 122 LEU A CA 1
ATOM 1968 C C . LEU A 1 127 ? 7.951 12.519 4.280 1.00 17.11 122 LEU A C 1
ATOM 1969 O O . LEU A 1 127 ? 7.799 11.931 5.347 1.00 18.62 122 LEU A O 1
ATOM 1985 N N . SER A 1 128 ? 9.126 12.566 3.648 1.00 15.66 123 SER A N 1
ATOM 1986 C CA . SER A 1 128 ? 10.240 11.829 4.206 1.00 16.72 123 SER A CA 1
ATOM 1987 C C . SER A 1 128 ? 10.678 12.376 5.551 1.00 19.14 123 SER A C 1
ATOM 1988 O O . SER A 1 128 ? 11.142 11.594 6.414 1.00 21.85 123 SER A O 1
ATOM 1996 N N . LYS A 1 129 ? 10.543 13.669 5.758 1.00 18.91 124 LYS A N 1
ATOM 1997 C CA . LYS A 1 129 ? 10.963 14.267 7.021 1.00 21.51 124 LYS A CA 1
ATOM 1998 C C . LYS A 1 129 ? 9.848 14.979 7.780 1.00 18.54 124 LYS A C 1
ATOM 1999 O O . LYS A 1 129 ? 10.002 15.225 8.996 1.00 20.80 124 LYS A O 1
ATOM 2018 N N . TYR A 1 130 ? 8.749 15.328 7.133 1.00 15.88 125 TYR A N 1
ATOM 2019 C CA . TYR A 1 130 ? 7.727 16.192 7.705 1.00 15.71 125 TYR A CA 1
ATOM 2020 C C . TYR A 1 130 ? 6.343 15.572 7.664 1.00 14.66 125 TYR A C 1
ATOM 2021 O O . TYR A 1 130 ? 5.370 16.318 7.676 1.00 14.90 125 TYR A O 1
ATOM 2039 N N . ARG A 1 131 ? 6.220 14.228 7.648 1.00 16.26 126 ARG A N 1
ATOM 2040 C CA . ARG A 1 131 ? 4.887 13.596 7.617 1.00 17.08 126 ARG A CA 1
ATOM 2041 C C . ARG A 1 131 ? 4.045 13.954 8.826 1.00 17.67 126 ARG A C 1
ATOM 2042 O O . ARG A 1 131 ? 2.864 14.318 8.682 1.00 17.00 126 ARG A O 1
ATOM 2063 N N . SER A 1 132 ? 4.600 13.940 10.041 1.00 18.70 127 SER A N 1
ATOM 2064 C CA . SER A 1 132 ? 3.819 14.289 11.223 1.00 17.62 127 SER A CA 1
ATOM 2065 C C . SER A 1 132 ? 3.400 15.747 11.215 1.00 16.46 127 SER A C 1
ATOM 2066 O O . SER A 1 132 ? 2.260 16.098 11.569 1.00 17.83 127 S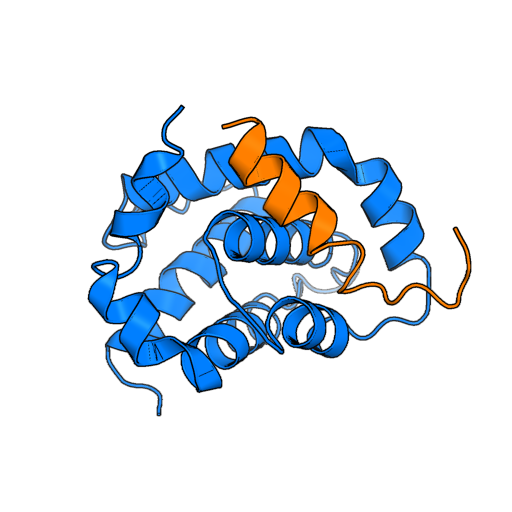ER A O 1
ATOM 2074 N N . TRP A 1 133 ? 4.296 16.637 10.746 1.00 17.12 128 TRP A N 1
ATOM 2075 C CA . TRP A 1 133 ? 3.942 18.056 10.582 1.00 14.66 128 TRP A CA 1
ATOM 2076 C C . TRP A 1 133 ? 2.758 18.222 9.650 1.00 14.53 128 TRP A C 1
ATOM 2077 O O . TRP A 1 133 ? 1.805 18.936 9.964 1.00 14.70 128 TRP A O 1
ATOM 2098 N N . PHE A 1 134 ? 2.784 17.542 8.512 1.00 14.21 129 PHE A N 1
ATOM 2099 C CA . PHE A 1 134 ? 1.716 17.655 7.515 1.00 12.31 129 PHE A CA 1
ATOM 2100 C C . PHE A 1 134 ? 0.391 17.160 8.036 1.00 12.43 129 PHE A C 1
ATOM 2101 O O . PHE A 1 134 ? -0.634 17.850 7.887 1.00 13.46 129 PHE A O 1
ATOM 2118 N N . ILE A 1 135 ? 0.390 16.008 8.697 1.00 14.89 130 ILE A N 1
ATOM 2119 C CA . ILE A 1 135 ? -0.849 15.510 9.281 1.00 16.05 130 ILE A CA 1
ATOM 2120 C C . ILE A 1 135 ? -1.357 16.483 10.327 1.00 18.66 130 ILE A C 1
ATOM 2121 O O . ILE A 1 135 ? -2.571 16.776 10.424 1.00 16.30 130 ILE A O 1
ATOM 2137 N N . ASP A 1 136 ? -0.464 17.039 11.118 1.00 15.39 131 ASP A N 1
ATOM 2138 C CA . ASP A 1 136 ? -0.868 17.944 12.196 1.00 16.56 131 ASP A CA 1
ATOM 2139 C C . ASP A 1 136 ? -1.405 19.281 11.700 1.00 15.77 131 ASP A C 1
ATOM 2140 O O . ASP A 1 136 ? -2.154 19.968 12.413 1.00 17.34 131 ASP A O 1
ATOM 2149 N N . GLN A 1 137 ? -1.028 19.680 10.492 1.00 14.23 132 GLN A N 1
ATOM 2150 C CA . GLN A 1 137 ? -1.579 20.796 9.773 1.00 12.87 132 GLN A CA 1
ATOM 2151 C C . GLN A 1 137 ? -2.978 20.511 9.256 1.00 14.53 132 GLN A C 1
ATOM 2152 O O . GLN A 1 137 ? -3.582 21.350 8.594 1.00 14.68 132 GLN A O 1
ATOM 2166 N N . ASP A 1 138 ? -3.511 19.322 9.544 1.00 13.84 133 ASP A N 1
ATOM 2167 C CA . ASP A 1 138 ? -4.732 18.809 8.866 1.00 13.99 133 ASP A CA 1
ATOM 2168 C C . ASP A 1 138 ? -4.540 18.818 7.349 1.00 12.89 133 ASP A C 1
ATOM 2169 O O . ASP A 1 138 ? -5.357 19.316 6.585 1.00 13.58 133 ASP A O 1
ATOM 2178 N N . TYR A 1 139 ? -3.390 18.263 6.940 1.00 13.41 134 TYR A N 1
ATOM 2179 C CA . TYR A 1 139 ? -3.024 18.112 5.542 1.00 11.12 134 TYR A CA 1
ATOM 2180 C C . TYR A 1 139 ? -2.982 19.505 4.929 1.00 10.88 134 TYR A C 1
ATOM 2181 O O . TYR A 1 139 ? -2.316 20.419 5.438 1.00 13.24 134 TYR A O 1
ATOM 2199 N N . TRP A 1 140 ? -3.682 19.744 3.829 1.00 10.93 135 TRP A N 1
ATOM 2200 C CA . TRP A 1 140 ? -3.617 21.019 3.114 1.00 10.90 135 TRP A CA 1
ATOM 2201 C C . TRP A 1 140 ? -4.398 22.115 3.833 1.00 10.58 135 TRP A C 1
ATOM 2202 O O . TRP A 1 140 ? -4.196 23.274 3.497 1.00 10.65 135 TRP A O 1
ATOM 2223 N N . ASN A 1 141 ? -5.191 21.787 4.860 1.00 11.93 136 ASN A N 1
ATOM 2224 C CA . ASN A 1 141 ? -5.947 22.829 5.542 1.00 9.51 136 ASN A CA 1
ATOM 2225 C C . ASN A 1 141 ? -5.031 23.926 6.038 1.00 9.47 136 ASN A C 1
ATOM 2226 O O . ASN A 1 141 ? -5.436 25.103 6.094 1.00 10.74 136 ASN A O 1
ATOM 2237 N N . GLY A 1 142 ? -3.805 23.584 6.460 1.00 10.70 137 GLY A N 1
ATOM 2238 C CA . GLY A 1 142 ? -2.935 24.601 7.028 1.00 12.13 137 GLY A CA 1
ATOM 2239 C C . GLY A 1 142 ? -2.525 25.692 6.056 1.00 9.71 137 GLY A C 1
ATOM 2240 O O . GLY A 1 142 ? -2.146 26.784 6.503 1.00 10.45 137 GLY A O 1
ATOM 2244 N N . ILE A 1 143 ? -2.670 25.438 4.748 1.00 9.70 138 ILE A N 1
ATOM 2245 C CA . ILE A 1 143 ? -2.337 26.440 3.746 1.00 9.13 138 ILE A CA 1
ATOM 2246 C C . ILE A 1 143 ? -3.330 27.587 3.758 1.00 9.15 138 ILE A C 1
ATOM 2247 O O . ILE A 1 143 ? -3.073 28.647 3.184 1.00 9.74 138 ILE A O 1
ATOM 2263 N N . ARG A 1 144 ? -4.519 27.390 4.377 1.00 8.93 139 ARG A N 1
ATOM 2264 C CA . ARG A 1 144 ? -5.586 28.384 4.289 1.00 8.89 139 ARG A CA 1
ATOM 2265 C C . ARG A 1 144 ? -5.235 29.706 4.955 1.00 9.07 139 ARG A C 1
ATOM 2266 O O . ARG A 1 144 ? -5.932 30.705 4.747 1.00 9.45 139 ARG A O 1
ATOM 2287 N N . ILE A 1 145 ? -4.169 29.743 5.753 1.00 9.79 140 ILE A N 1
ATOM 2288 C CA . ILE A 1 145 ? -3.704 31.016 6.288 1.00 10.54 140 ILE A CA 1
ATOM 2289 C C . ILE A 1 145 ? -3.267 31.986 5.210 1.00 9.49 140 ILE A C 1
ATOM 2290 O O . ILE A 1 145 ? -3.134 33.176 5.514 1.00 11.72 140 ILE A O 1
ATOM 2306 N N . TYR A 1 146 ? -3.046 31.477 4.001 1.00 9.88 141 TYR A N 1
ATOM 2307 C CA . TYR A 1 146 ? -2.726 32.337 2.869 1.00 10.26 141 TYR A CA 1
ATOM 2308 C C . TYR A 1 146 ? -3.876 32.615 1.969 1.00 14.33 141 TYR A C 1
ATOM 2309 O O . TYR A 1 146 ? -3.674 33.198 0.879 1.00 15.15 141 TYR A O 1
ATOM 2327 N N . LYS A 1 147 ? -5.118 32.337 2.391 1.00 9.94 142 LYS A N 1
ATOM 2328 C CA . LYS A 1 147 ? -6.275 32.799 1.626 1.00 10.36 142 LYS A CA 1
ATOM 2329 C C . LYS A 1 147 ? -6.379 34.282 1.641 1.00 11.84 142 LYS A C 1
ATOM 2330 O O . LYS A 1 147 ? -6.241 34.918 2.679 1.00 13.63 142 LYS A O 1
ATOM 2349 N N . ASN A 1 148 ? -6.656 34.850 0.482 1.00 13.04 143 ASN A N 1
ATOM 2350 C CA . ASN A 1 148 ? -6.028 36.158 0.303 1.00 40.85 143 ASN A CA 1
ATOM 2351 C C . ASN A 1 148 ? -4.938 36.743 1.335 1.00 34.54 143 ASN A C 1
ATOM 2352 O O . ASN A 1 148 ? -5.151 37.632 2.255 1.00 38.66 143 ASN A O 1
ATOM 2364 N N . ILE B 2 1 ? 24.409 36.997 -8.472 1.00 20.16 43 ILE B N 1
ATOM 2365 C CA . ILE B 2 1 ? 24.472 36.357 -7.147 1.00 20.04 43 ILE B CA 1
ATOM 2366 C C . ILE B 2 1 ? 25.676 35.410 -7.206 1.00 22.31 43 ILE B C 1
ATOM 2367 O O . ILE B 2 1 ? 25.950 34.730 -8.219 1.00 24.17 43 ILE B O 1
ATOM 2382 N N . SER B 2 2 ? 26.305 35.302 -6.070 1.00 26.55 44 SER B N 1
ATOM 2383 C CA . SER B 2 2 ? 27.466 34.431 -5.996 1.00 33.22 44 SER B CA 1
ATOM 2384 C C . SER B 2 2 ? 27.053 32.997 -6.252 1.00 28.50 44 SER B C 1
ATOM 2385 O O . SER B 2 2 ? 26.010 32.536 -5.763 1.00 24.03 44 SER B O 1
ATOM 2393 N N . SER B 2 3 ? 27.899 32.280 -7.013 1.00 36.29 45 SER B N 1
ATOM 2394 C CA . SER B 2 3 ? 27.632 30.881 -7.282 1.00 27.71 45 SER B CA 1
ATOM 2395 C C . SER B 2 3 ? 27.770 30.031 -6.021 1.00 27.82 45 SER B C 1
ATOM 2396 O O . SER B 2 3 ? 27.349 28.873 -6.047 1.00 28.52 45 SER B O 1
ATOM 2404 N N . ALA B 2 4 ? 28.251 30.609 -4.923 1.00 27.60 46 ALA B N 1
ATOM 2405 C CA . ALA B 2 4 ? 28.271 29.921 -3.621 1.00 30.52 46 ALA B CA 1
ATOM 2406 C C . ALA B 2 4 ? 26.910 29.861 -2.916 1.00 24.76 46 ALA B C 1
ATOM 2407 O O . ALA B 2 4 ? 26.729 29.032 -2.007 1.00 26.02 46 ALA B O 1
ATOM 2414 N N . ILE B 2 5 ? 25.908 30.593 -3.384 1.00 22.40 47 ILE B N 1
ATOM 2415 C CA . ILE B 2 5 ? 24.581 30.560 -2.775 1.00 20.21 47 ILE B CA 1
ATOM 2416 C C . ILE B 2 5 ? 23.757 29.469 -3.463 1.00 19.12 47 ILE B C 1
ATOM 2417 O O . ILE B 2 5 ? 23.489 29.536 -4.668 1.00 18.79 47 ILE B O 1
ATOM 2433 N N . GLN B 2 6 ? 23.420 28.413 -2.727 1.00 18.85 48 GLN B N 1
ATOM 2434 C CA . GLN B 2 6 ? 22.744 27.300 -3.378 1.00 18.59 48 GLN B CA 1
ATOM 2435 C C . GLN B 2 6 ? 21.371 27.731 -3.871 1.00 17.50 48 GLN B C 1
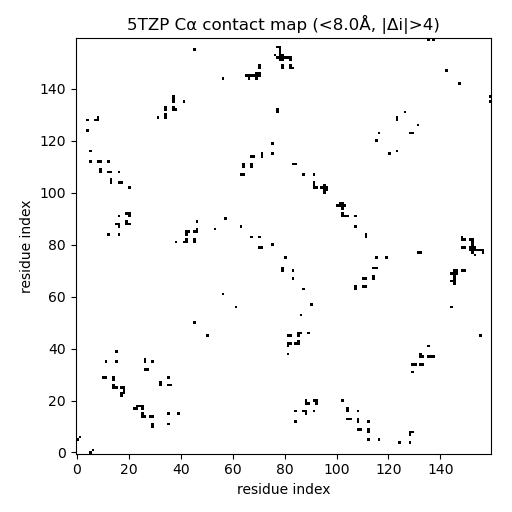ATOM 2436 O O . GLN B 2 6 ? 20.721 28.611 -3.311 1.00 16.02 48 GLN B O 1
ATOM 2450 N N . VAL B 2 7 ? 20.880 27.078 -4.909 1.00 16.43 49 VAL B N 1
ATOM 2451 C CA . VAL B 2 7 ? 19.592 27.414 -5.470 1.00 15.46 49 VAL B CA 1
ATOM 2452 C C . VAL B 2 7 ? 18.461 27.179 -4.486 1.00 13.71 49 VAL B C 1
ATOM 2453 O O . VAL B 2 7 ? 17.513 28.024 -4.409 1.00 14.02 49 VAL B O 1
ATOM 2466 N N . GLY B 2 8 ? 18.457 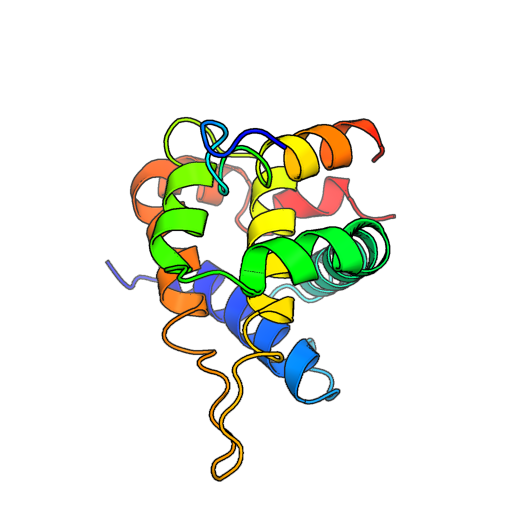26.063 -3.758 1.00 13.60 50 GLY B N 1
ATOM 2467 C CA . GLY B 2 8 ? 17.369 25.853 -2.816 1.00 15.51 50 GLY B CA 1
ATOM 2468 C C . GLY B 2 8 ? 17.336 26.923 -1.766 1.00 12.15 50 GLY B C 1
ATOM 2469 O O . GLY B 2 8 ? 16.278 27.244 -1.236 1.00 12.78 50 GLY B O 1
ATOM 2473 N N A HIS B 2 9 ? 18.489 27.384 -1.370 0.41 11.85 51 HIS B N 1
ATOM 2474 N N B HIS B 2 9 ? 18.529 27.377 -1.313 0.59 14.75 51 HIS B N 1
ATOM 2475 C CA A HIS B 2 9 ? 18.525 28.430 -0.386 0.41 9.94 51 HIS B CA 1
ATOM 2476 C CA B HIS B 2 9 ? 18.707 28.523 -0.387 0.59 12.53 51 HIS B CA 1
ATOM 2477 C C A HIS B 2 9 ? 17.884 29.706 -0.927 0.41 10.33 51 HIS B C 1
ATOM 2478 C C B HIS B 2 9 ? 18.007 29.776 -0.916 0.59 9.39 51 HIS B C 1
ATOM 2479 O O A HIS B 2 9 ? 17.089 30.338 -0.211 0.41 9.83 51 HIS B O 1
ATOM 2480 O O B HIS B 2 9 ? 17.276 30.452 -0.179 0.59 13.74 51 HIS B O 1
ATOM 2507 N N . GLN B 2 10 ? 18.120 30.028 -2.205 1.00 10.02 52 GLN B N 1
ATOM 2508 C CA . GLN B 2 10 ? 17.440 31.155 -2.818 1.00 9.77 52 GLN B CA 1
ATOM 2509 C C . GLN B 2 10 ? 15.914 30.974 -2.777 1.00 10.24 52 GLN B C 1
ATOM 2510 O O . GLN B 2 10 ? 15.196 31.917 -2.423 1.00 11.31 52 GLN B O 1
ATOM 2524 N N A LEU B 2 11 ? 15.411 29.784 -3.062 0.61 10.09 53 LEU B N 1
ATOM 2525 N N B LEU B 2 11 ? 15.419 29.783 -3.081 0.39 10.09 53 LEU B N 1
ATOM 2526 C CA A LEU B 2 11 ? 13.973 29.553 -3.019 0.61 10.63 53 LEU B CA 1
ATOM 2527 C CA B LEU B 2 11 ? 13.988 29.520 -3.020 0.39 10.62 53 LEU B CA 1
ATOM 2528 C C A LEU B 2 11 ? 13.478 29.576 -1.574 0.61 10.97 53 LEU B C 1
ATOM 2529 C C B LEU B 2 11 ? 13.486 29.580 -1.581 0.39 10.97 53 LEU B C 1
ATOM 2530 O O A LEU B 2 11 ? 12.370 30.041 -1.311 0.61 11.71 53 LEU B O 1
ATOM 2531 O O B LEU B 2 11 ? 12.369 30.040 -1.333 0.39 11.71 53 LEU B O 1
ATOM 2562 N N . ALA B 2 12 ? 14.304 29.164 -0.624 1.00 12.11 54 ALA B N 1
ATOM 2563 C CA . ALA B 2 12 ? 13.858 29.196 0.765 1.00 12.57 54 ALA B CA 1
ATOM 2564 C C . ALA B 2 12 ? 13.656 30.630 1.201 1.00 11.83 54 ALA B C 1
ATOM 2565 O O . ALA B 2 12 ? 12.739 30.945 1.972 1.00 13.84 54 ALA B O 1
ATOM 2572 N N . LEU B 2 13 ? 14.527 31.530 0.778 1.00 11.59 55 LEU B N 1
ATOM 2573 C CA . LEU B 2 13 ? 14.362 32.949 1.076 1.00 12.43 55 LEU B CA 1
ATOM 2574 C C . LEU B 2 13 ? 13.094 33.506 0.458 1.00 13.23 55 LEU B C 1
ATOM 2575 O O . LEU B 2 13 ? 12.359 34.241 1.096 1.00 14.31 55 LEU B O 1
ATOM 2591 N N . ILE B 2 14 ? 12.793 33.148 -0.802 1.00 12.86 56 ILE B N 1
ATOM 2592 C CA . ILE B 2 14 ? 11.514 33.552 -1.393 1.00 13.67 56 ILE B CA 1
ATOM 2593 C C . ILE B 2 14 ? 10.358 33.064 -0.548 1.00 14.35 56 ILE B C 1
ATOM 2594 O O . ILE B 2 14 ? 9.417 33.809 -0.258 1.00 15.50 56 ILE B O 1
ATOM 2610 N N . GLY B 2 15 ? 10.423 31.821 -0.082 1.00 13.83 57 GLY B N 1
ATOM 2611 C CA . GLY B 2 15 ? 9.300 31.260 0.697 1.00 14.61 57 GLY B CA 1
ATOM 2612 C C . GLY B 2 15 ? 9.141 31.848 2.065 1.00 15.56 57 GLY B C 1
ATOM 2613 O O . GLY B 2 15 ? 8.017 32.196 2.458 1.00 17.50 57 GLY B O 1
ATOM 2617 N N . ASP B 2 16 ? 10.268 32.142 2.725 1.00 15.74 58 ASP B N 1
ATOM 2618 C CA . ASP B 2 16 ? 10.167 32.769 4.019 1.00 16.29 58 ASP B CA 1
ATOM 2619 C C . ASP B 2 16 ? 9.713 34.222 3.887 1.00 17.47 58 ASP B C 1
ATOM 2620 O O . ASP B 2 16 ? 8.967 34.710 4.753 1.00 19.02 58 ASP B O 1
ATOM 2629 N N . GLU B 2 17 ? 10.097 34.956 2.833 1.00 17.10 59 GLU B N 1
ATOM 2630 C CA . GLU B 2 17 ? 9.554 36.289 2.548 1.00 18.38 59 GLU B CA 1
ATOM 2631 C C . GLU B 2 17 ? 8.055 36.240 2.227 1.00 19.35 59 GLU B C 1
ATOM 2632 O O . GLU B 2 17 ? 7.323 37.193 2.508 1.00 21.20 59 GLU B O 1
ATOM 2644 N N . PHE B 2 18 ? 7.631 35.201 1.516 1.00 18.53 60 PHE B N 1
ATOM 2645 C CA . PHE B 2 18 ? 6.220 35.074 1.191 1.00 19.46 60 PHE B CA 1
ATOM 2646 C C . PHE B 2 18 ? 5.402 34.962 2.446 1.00 20.80 60 PHE B C 1
ATOM 2647 O O . PHE B 2 18 ? 4.347 35.626 2.589 1.00 22.40 60 PHE B O 1
ATOM 2664 N N . ASN B 2 19 ? 5.931 34.252 3.432 1.00 21.03 61 ASN B N 1
ATOM 2665 C CA . ASN B 2 19 ? 5.223 34.215 4.709 1.00 24.98 61 ASN B CA 1
ATOM 2666 C C . ASN B 2 19 ? 5.085 35.594 5.302 1.00 28.33 61 ASN B C 1
ATOM 2667 O O . ASN B 2 19 ? 4.071 35.914 5.904 1.00 28.40 61 ASN B O 1
ATOM 2678 N N . ARG B 2 20 ? 6.161 36.394 5.253 1.00 24.45 62 ARG B N 1
ATOM 2679 C CA . ARG B 2 20 ? 6.085 37.718 5.862 1.00 26.75 62 ARG B CA 1
ATOM 2680 C C . ARG B 2 20 ? 5.067 38.584 5.132 1.00 26.22 62 ARG B C 1
ATOM 2681 O O . ARG B 2 20 ? 4.301 39.304 5.772 1.00 28.32 62 ARG B O 1
ATOM 2702 N N . ALA B 2 21 ? 5.151 38.623 3.794 1.00 28.03 63 ALA B N 1
ATOM 2703 C CA . ALA B 2 21 ? 4.269 39.456 2.983 1.00 32.08 63 ALA B CA 1
ATOM 2704 C C . ALA B 2 21 ? 2.795 39.107 3.182 1.00 27.61 63 ALA B C 1
ATOM 2705 O O . ALA B 2 21 ? 1.959 40.006 3.203 1.00 34.09 63 ALA B O 1
ATOM 2712 N N . TYR B 2 22 ? 2.483 37.831 3.393 1.00 29.30 64 TYR B N 1
ATOM 2713 C CA . TYR B 2 22 ? 1.087 37.393 3.646 1.00 32.80 64 TYR B CA 1
ATOM 2714 C C . TYR B 2 22 ? 0.790 37.031 5.112 1.00 43.89 64 TYR B C 1
ATOM 2715 O O . TYR B 2 22 ? 1.518 37.479 6.029 1.00 46.57 64 TYR B O 1
#

InterPro domains:
  IPR002475 Bcl2-like [PS50062] (69-137)
  IPR020717 Apoptosis regulator, Bcl-2, BH1 motif, conserved site [PS01080] (76-94)
  IPR036834 Bcl-2-like superfamily [G3DSA:1.10.437.10] (6-147)
  IPR036834 Bcl-2-like superfamily [SSF56854] (4-170)
  IPR046371 Bcl-2, Bcl-2 homology region 1-3 [PF00452] (66-135)

Nearest PDB structures (foldseek):
  5tzp-assembly1_A  TM=1.007E+00  e=5.265E-19  Fowlpox virus strain NVSL
  5tzq-assembly1_A  TM=9.881E-01  e=4.004E-16  Fowlpox virus strain NVSL
  5tzq-assembly2_B  TM=9.953E-01  e=1.219E-15  Fowlpox virus strain NVSL
  5wos-assembly1_A  TM=8.894E-01  e=6.684E-08  Canarypox virus
  4g35-assembly1_A  TM=8.735E-01  e=5.082E-05  Mus musculus

B-factor: mean 19.88, std 10.55, range [7.22, 71.94]

Solvent-accessible surface area: 8728 Å² total; per-residue (Å²): 189,136,59,135,12,15,100,41,0,16,64,5,0,45,7,8,0,32,18,52,16,50,124,142,100,58,85,95,113,14,169,35,39,94,0,0,53,6,0,79,63,7,0,135,28,2,19,152,105,25,94,92,79,0,54,95,2,30,92,114,165,43,77,20,58,72,6,1,58,53,1,3,109,129,97,18,32,10,0,27,0,0,0,1,0,0,1,0,0,14,28,0,94,116,52,89,80,144,134,39,118,75,26,69,26,26,103,1,0,76,14,0,0,77,10,0,11,91,133,30,66,90,68,1,76,120,51,86,63,5,53,11,0,82,130,24,131,165,136,68,123,85,66,111,26,0,102,16,1,8,108,29,0,45,92,15,40,188,69,119